Protein AF-A0A835LWC1-F1 (afdb_monomer)

Solvent-accessible surface area (backbone atoms only — not comparable to full-atom values): 9435 Å² total; per-residue (Å²): 143,78,66,76,66,54,58,65,53,50,57,64,66,50,64,72,75,74,73,80,80,78,78,81,76,77,75,91,81,74,82,87,77,81,74,72,48,73,67,56,50,50,48,52,53,48,56,54,49,61,67,46,54,64,67,78,73,40,67,66,58,55,51,51,53,49,53,66,65,65,76,68,77,82,78,74,73,77,73,78,62,67,58,47,36,30,33,30,32,44,33,55,92,38,74,66,28,47,52,51,50,54,52,50,55,50,50,39,51,59,52,48,69,43,43,70,79,58,77,62,26,36,66,43,79,48,79,38,70,18,74,84,34,72,67,44,29,52,52,46,51,54,54,38,72,77,45,86,42,80,46,73,48,67,106

Structure (mmCIF, N/CA/C/O backbone):
data_AF-A0A835LWC1-F1
#
_entry.id   AF-A0A835LWC1-F1
#
loop_
_atom_site.group_PDB
_atom_site.id
_atom_site.type_symbol
_atom_site.label_atom_id
_atom_site.label_alt_id
_atom_site.label_comp_id
_atom_site.label_asym_id
_atom_site.label_entity_id
_atom_site.label_seq_id
_atom_site.pdbx_PDB_ins_code
_atom_site.Cartn_x
_atom_site.Cartn_y
_atom_site.Cartn_z
_atom_site.occupancy
_atom_site.B_iso_or_equiv
_atom_site.auth_seq_id
_atom_site.auth_comp_id
_atom_site.auth_asym_id
_atom_site.auth_atom_id
_atom_site.pdbx_PDB_model_num
ATOM 1 N N . MET A 1 1 ? -1.033 16.809 36.752 1.00 52.47 1 MET A N 1
ATOM 2 C CA . MET A 1 1 ? 0.071 17.717 37.152 1.00 52.47 1 MET A CA 1
ATOM 3 C C . MET A 1 1 ? 1.472 17.104 36.938 1.00 52.47 1 MET A C 1
ATOM 5 O O . MET A 1 1 ? 2.411 17.507 37.606 1.00 52.47 1 MET A O 1
ATOM 9 N N . ALA A 1 2 ? 1.652 16.149 36.006 1.00 54.12 2 ALA A N 1
ATOM 10 C CA . ALA A 1 2 ? 2.927 15.433 35.800 1.00 54.12 2 ALA A CA 1
ATOM 11 C C . ALA A 1 2 ? 3.510 15.566 34.372 1.00 54.12 2 ALA A C 1
ATOM 13 O O . ALA A 1 2 ? 4.547 14.980 34.072 1.00 54.12 2 ALA A O 1
ATOM 14 N N . GLU A 1 3 ? 2.865 16.336 33.492 1.00 49.22 3 GLU A N 1
ATOM 15 C CA . GLU A 1 3 ? 3.193 16.389 32.057 1.00 49.22 3 GLU A CA 1
ATOM 16 C C . GLU A 1 3 ? 4.021 17.630 31.673 1.00 49.22 3 GLU A C 1
ATOM 18 O O . GLU A 1 3 ? 4.923 17.549 30.845 1.00 49.22 3 GLU A O 1
ATOM 23 N N . GLU A 1 4 ? 3.845 18.744 32.392 1.00 49.03 4 GLU A N 1
ATOM 24 C CA . GLU A 1 4 ? 4.583 20.003 32.185 1.00 49.03 4 GLU A CA 1
ATOM 25 C C . GLU A 1 4 ? 6.099 19.872 32.448 1.00 49.03 4 GLU A C 1
ATOM 27 O O . GLU A 1 4 ? 6.926 20.592 31.886 1.00 49.03 4 GLU A O 1
ATOM 32 N N . ASN A 1 5 ? 6.499 18.893 33.265 1.00 45.91 5 ASN A N 1
ATOM 33 C CA . ASN A 1 5 ? 7.891 18.716 33.678 1.00 45.91 5 ASN A CA 1
ATOM 34 C C . ASN A 1 5 ? 8.754 17.975 32.633 1.00 45.91 5 ASN A C 1
ATOM 36 O O . ASN A 1 5 ? 9.984 18.010 32.710 1.00 45.91 5 ASN A O 1
ATOM 40 N N . LYS A 1 6 ? 8.138 17.316 31.637 1.00 51.44 6 LYS A N 1
ATOM 41 C CA . LYS A 1 6 ? 8.874 16.630 30.558 1.00 51.44 6 LYS A CA 1
ATOM 42 C C . LYS A 1 6 ? 9.376 17.613 29.498 1.00 51.44 6 LYS A C 1
ATOM 44 O O . LYS A 1 6 ? 10.531 17.507 29.090 1.00 51.44 6 LYS A O 1
ATOM 49 N N . ASN A 1 7 ? 8.580 18.627 29.160 1.00 45.78 7 ASN A N 1
ATOM 50 C CA . ASN A 1 7 ? 8.943 19.625 28.148 1.00 45.78 7 ASN A CA 1
ATOM 51 C C . ASN A 1 7 ? 10.098 20.525 28.625 1.00 45.78 7 ASN A C 1
ATOM 53 O O . ASN A 1 7 ? 11.080 20.704 27.912 1.00 45.78 7 ASN A O 1
ATOM 57 N N . LYS A 1 8 ? 10.094 20.936 29.902 1.00 52.88 8 LYS A N 1
ATOM 58 C CA . LYS A 1 8 ? 11.219 21.670 30.524 1.00 52.88 8 LYS A CA 1
ATOM 59 C C . LYS A 1 8 ? 12.516 20.861 30.661 1.00 52.88 8 LYS A C 1
ATOM 61 O O . LYS A 1 8 ? 13.587 21.437 30.878 1.00 52.88 8 LYS A O 1
ATOM 66 N N . LYS A 1 9 ? 12.432 19.526 30.626 1.00 50.31 9 LYS A N 1
ATOM 67 C CA . LYS A 1 9 ? 13.597 18.628 30.672 1.00 50.31 9 LYS A CA 1
ATOM 68 C C . LYS A 1 9 ? 14.166 18.374 29.276 1.00 50.31 9 LYS A C 1
ATOM 70 O O . LYS A 1 9 ? 15.371 18.169 29.161 1.00 50.31 9 LYS A O 1
ATOM 75 N N . PHE A 1 10 ? 13.323 18.422 28.246 1.00 49.62 10 PHE A N 1
ATOM 76 C CA . PHE A 1 10 ? 13.743 18.345 26.852 1.00 49.62 10 PHE A CA 1
ATOM 77 C C . PHE A 1 10 ? 14.498 19.617 26.440 1.00 49.62 10 PHE A C 1
ATOM 79 O O . PHE A 1 10 ? 15.649 19.505 26.033 1.00 49.62 10 PHE A O 1
ATOM 86 N N . ASP A 1 11 ? 13.957 20.811 26.703 1.00 54.56 11 ASP A N 1
ATOM 87 C CA . ASP A 1 11 ? 14.608 22.086 26.333 1.00 54.56 11 ASP A CA 1
ATOM 88 C C . ASP A 1 11 ? 16.003 22.271 26.952 1.00 54.56 11 ASP A C 1
ATOM 90 O O . ASP A 1 11 ? 16.951 22.675 26.279 1.00 54.56 11 ASP A O 1
ATOM 94 N N . ARG A 1 12 ? 16.184 21.886 28.223 1.00 56.38 12 ARG A N 1
ATOM 95 C CA . ARG A 1 12 ? 17.506 21.923 28.879 1.00 56.38 12 ARG A CA 1
ATOM 96 C C . ARG A 1 12 ? 18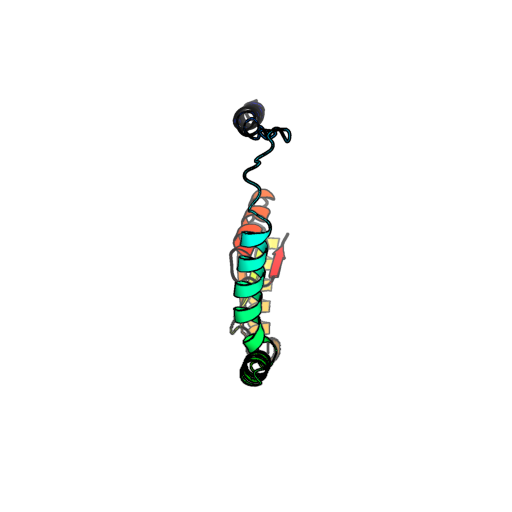.512 20.932 28.297 1.00 56.38 12 ARG A C 1
ATOM 98 O O . ARG A 1 12 ? 19.711 21.111 28.482 1.00 56.38 12 ARG A O 1
ATOM 105 N N . LYS A 1 13 ? 18.054 19.869 27.629 1.00 56.06 13 LYS A N 1
ATOM 106 C CA . LYS A 1 13 ? 18.943 18.854 27.052 1.00 56.06 13 LYS A CA 1
ATOM 107 C C . LYS A 1 13 ? 19.524 19.293 25.701 1.00 56.06 13 LYS A C 1
ATOM 109 O O . LYS A 1 13 ? 20.573 18.783 25.323 1.00 56.06 13 LYS A O 1
ATOM 114 N N . PHE A 1 14 ? 18.905 20.265 25.021 1.00 54.09 14 PHE A N 1
ATOM 115 C CA . PHE A 1 14 ? 19.374 20.793 23.731 1.00 54.09 14 PHE A CA 1
ATOM 116 C C . PHE A 1 14 ? 20.134 22.123 23.834 1.00 54.09 14 PHE A C 1
ATOM 118 O O . PHE A 1 14 ? 20.854 22.472 22.901 1.00 54.09 14 PHE A O 1
ATOM 125 N N . SER A 1 15 ? 20.086 22.825 24.974 1.00 52.09 15 SER A N 1
ATOM 126 C CA . SER A 1 15 ? 20.835 24.081 25.167 1.00 52.09 15 SER A CA 1
ATOM 127 C C . SER A 1 15 ? 22.360 23.911 25.127 1.00 52.09 15 SER A C 1
ATOM 129 O O . SER A 1 15 ? 23.074 24.867 24.846 1.00 52.09 15 SER A O 1
ATOM 131 N N . HIS A 1 16 ? 22.871 22.701 25.376 1.00 54.72 16 HIS A N 1
ATOM 132 C CA . HIS A 1 16 ? 24.303 22.389 25.289 1.00 54.72 16 HIS A CA 1
ATOM 133 C C . HIS A 1 16 ? 24.764 21.987 23.877 1.00 54.72 16 HIS A C 1
ATOM 135 O O . HIS A 1 16 ? 25.964 21.951 23.628 1.00 54.72 16 HIS A O 1
ATOM 141 N N . LEU A 1 17 ? 23.839 21.698 22.951 1.00 50.66 17 LEU A N 1
ATOM 142 C CA . LEU A 1 17 ? 24.165 21.227 21.596 1.00 50.66 17 LEU A CA 1
ATOM 143 C C . LEU A 1 17 ? 24.284 22.362 20.564 1.00 50.66 17 LEU A C 1
ATOM 145 O O . LEU A 1 17 ? 24.745 22.123 19.455 1.00 50.66 17 LEU A O 1
ATOM 149 N N . LEU A 1 18 ? 23.931 23.598 20.933 1.00 49.88 18 LEU A N 1
ATOM 150 C CA . LEU A 1 18 ? 24.048 24.791 20.078 1.00 49.88 18 LEU A CA 1
ATOM 151 C C . LEU A 1 18 ? 25.276 25.668 20.403 1.00 49.88 18 LEU A C 1
ATOM 153 O O . LEU A 1 18 ? 25.401 26.772 19.885 1.00 49.88 18 LEU A O 1
ATOM 157 N N . GLY A 1 19 ? 26.195 25.185 21.246 1.00 47.47 19 GLY A N 1
ATOM 158 C CA . GLY A 1 19 ? 27.343 25.954 21.745 1.00 47.47 19 GLY A CA 1
ATOM 159 C C . GLY A 1 19 ? 28.694 25.701 21.066 1.00 47.47 19 GLY A C 1
ATOM 160 O O . GLY A 1 19 ? 29.701 26.138 21.608 1.00 47.47 19 GLY A O 1
ATOM 161 N N . ALA A 1 20 ? 28.762 24.988 19.936 1.00 46.72 20 ALA A N 1
ATOM 162 C CA . ALA A 1 20 ? 30.044 24.558 19.355 1.00 46.72 20 ALA A CA 1
ATOM 163 C C . ALA A 1 20 ? 30.164 24.783 17.838 1.00 46.72 20 ALA A C 1
ATOM 165 O O . ALA A 1 20 ? 30.697 23.946 17.117 1.00 46.72 20 ALA A O 1
ATOM 166 N N . ALA A 1 21 ? 29.701 25.934 17.356 1.00 44.09 21 ALA A N 1
ATOM 167 C CA . ALA A 1 21 ? 30.123 26.468 16.063 1.00 44.09 21 ALA A CA 1
ATOM 168 C C . ALA A 1 21 ? 30.752 27.853 16.274 1.00 44.09 21 ALA A C 1
ATOM 170 O O . ALA A 1 21 ? 30.242 28.870 15.808 1.00 44.09 21 ALA A O 1
ATOM 171 N N . SER A 1 22 ? 31.856 27.895 17.027 1.00 42.59 22 SER A N 1
ATOM 172 C CA . SER A 1 22 ? 32.794 29.013 16.942 1.00 42.59 22 SER A CA 1
ATOM 173 C C . SER A 1 22 ? 33.483 28.907 15.588 1.00 42.59 22 SER A C 1
ATOM 175 O O . SER A 1 22 ? 34.321 28.037 15.374 1.00 42.59 22 SER A O 1
ATOM 177 N N . VAL A 1 23 ? 33.079 29.760 14.654 1.00 49.28 23 VAL A N 1
ATOM 178 C CA . VAL A 1 23 ? 33.840 30.016 13.434 1.00 49.28 23 VAL A CA 1
ATOM 179 C C . VAL A 1 23 ? 35.140 30.685 13.877 1.00 49.28 23 VAL A C 1
ATOM 181 O O . VAL A 1 23 ? 35.129 31.850 14.272 1.00 49.28 23 VAL A O 1
ATOM 184 N N . GLU A 1 24 ? 36.248 29.945 13.874 1.00 50.12 24 GLU A N 1
ATOM 185 C CA . GLU A 1 24 ? 37.571 30.555 13.982 1.00 50.12 24 GLU A CA 1
ATOM 186 C C . GLU A 1 24 ? 37.808 31.389 12.723 1.00 50.12 24 GLU A C 1
ATOM 188 O O . GLU A 1 24 ? 37.929 30.884 11.606 1.00 50.12 24 GLU A O 1
ATOM 193 N N . PHE A 1 25 ? 37.791 32.704 12.913 1.00 41.66 25 PHE A N 1
ATOM 194 C CA . PHE A 1 25 ? 38.104 33.680 11.888 1.00 41.66 25 PHE A CA 1
ATOM 195 C C . PHE A 1 25 ? 39.620 33.638 11.665 1.00 41.66 25 PHE A C 1
ATOM 197 O O . PHE A 1 25 ? 40.382 34.154 12.480 1.00 41.66 25 PHE A O 1
ATOM 204 N N . ILE A 1 26 ? 40.057 32.971 10.596 1.00 59.41 26 ILE A N 1
ATOM 205 C CA . ILE A 1 26 ? 41.458 32.988 10.160 1.00 59.41 26 ILE A CA 1
ATOM 206 C C . ILE A 1 26 ? 41.830 34.444 9.847 1.00 59.41 26 ILE A C 1
ATOM 208 O O . ILE A 1 26 ? 41.173 35.079 9.020 1.00 59.41 26 ILE A O 1
ATOM 212 N N . ASP A 1 27 ? 42.854 34.974 10.522 1.00 54.31 27 ASP A N 1
ATOM 213 C CA . ASP A 1 27 ? 43.346 36.340 10.319 1.00 54.31 27 ASP A CA 1
ATOM 214 C C . ASP A 1 27 ? 43.955 36.472 8.907 1.00 54.31 27 ASP A C 1
ATOM 216 O O . ASP A 1 27 ? 44.940 35.801 8.594 1.00 54.31 27 ASP A O 1
ATOM 220 N N . PRO A 1 28 ? 43.398 37.322 8.027 1.00 56.47 28 PRO A N 1
ATOM 221 C CA . PRO A 1 28 ? 43.861 37.457 6.649 1.00 56.47 28 PRO A CA 1
ATOM 222 C C . PRO A 1 28 ? 45.147 38.295 6.499 1.00 56.47 28 PRO A C 1
ATOM 224 O O . PRO A 1 28 ? 45.454 38.731 5.388 1.00 56.47 28 PRO A O 1
ATOM 227 N N . ARG A 1 29 ? 45.895 38.572 7.579 1.00 58.75 29 ARG A N 1
ATOM 228 C CA . ARG A 1 29 ? 47.114 39.405 7.546 1.00 58.75 29 ARG A CA 1
ATOM 229 C C . ARG A 1 29 ? 48.448 38.685 7.759 1.00 58.75 29 ARG A C 1
ATOM 231 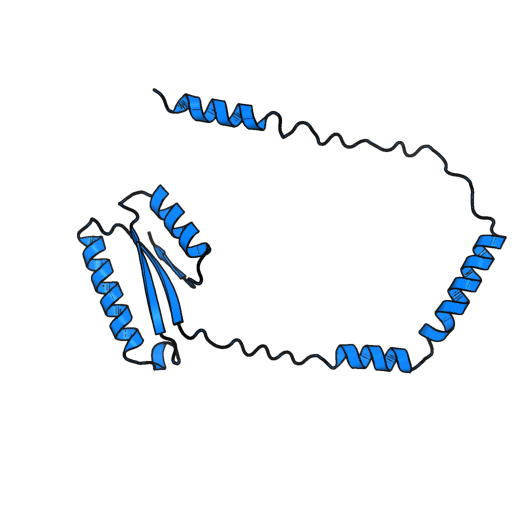O O . ARG A 1 29 ? 49.436 39.367 8.027 1.00 58.75 29 ARG A O 1
ATOM 238 N N . GLU A 1 30 ? 48.547 37.376 7.551 1.00 52.34 30 GLU A N 1
ATOM 239 C CA . GLU A 1 30 ? 49.867 36.774 7.308 1.00 52.34 30 GLU A CA 1
ATOM 240 C C . GLU A 1 30 ? 50.176 36.713 5.803 1.00 52.34 30 GLU A C 1
ATOM 242 O O . GLU A 1 30 ? 49.540 35.952 5.069 1.00 52.34 30 GLU A O 1
ATOM 247 N N . PRO A 1 31 ? 51.140 37.508 5.296 1.00 48.53 31 PRO A N 1
ATOM 248 C CA . PRO A 1 31 ? 51.631 37.334 3.942 1.00 48.53 31 PRO A CA 1
ATOM 249 C C . PRO A 1 31 ? 52.531 36.091 3.890 1.00 48.53 31 PRO A C 1
ATOM 251 O O . PRO A 1 31 ? 53.677 36.120 4.332 1.00 48.53 31 PRO A O 1
ATOM 254 N N . VAL A 1 32 ? 52.030 35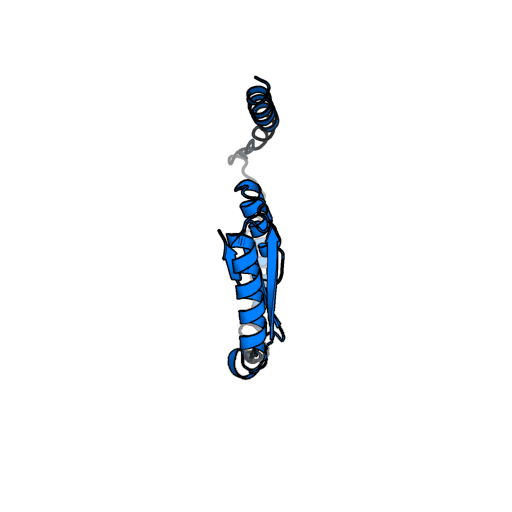.002 3.309 1.00 61.53 32 VAL A N 1
ATOM 255 C CA . VAL A 1 32 ? 52.884 33.908 2.827 1.00 61.53 32 VAL A CA 1
ATOM 256 C C . VAL A 1 32 ? 53.632 34.435 1.600 1.00 61.53 32 VAL A C 1
ATOM 258 O O . VAL A 1 32 ? 53.047 34.590 0.528 1.00 61.53 32 VAL A O 1
ATOM 261 N N . THR A 1 33 ? 54.906 34.796 1.767 1.00 54.91 33 THR A N 1
ATOM 262 C CA . THR A 1 33 ? 55.770 35.258 0.668 1.00 54.91 33 THR A CA 1
ATOM 263 C C . THR A 1 33 ? 57.020 34.407 0.535 1.00 54.91 33 THR A C 1
ATOM 265 O O . THR A 1 33 ? 58.140 34.859 0.763 1.00 54.91 33 THR A O 1
ATOM 268 N N . ASP A 1 34 ? 56.836 33.193 0.062 1.00 60.38 34 ASP A N 1
ATOM 269 C CA . ASP A 1 34 ? 57.744 32.512 -0.844 1.00 60.38 34 ASP A CA 1
ATOM 270 C C . ASP A 1 34 ? 57.084 32.521 -2.227 1.00 60.38 34 ASP A C 1
ATOM 272 O O . ASP A 1 34 ? 56.562 31.537 -2.743 1.00 60.38 34 ASP A O 1
ATOM 276 N N . GLY A 1 35 ? 57.046 33.723 -2.814 1.00 58.66 35 GLY A N 1
ATOM 277 C CA . GLY A 1 35 ? 56.599 33.917 -4.185 1.00 58.66 35 GLY A CA 1
ATOM 278 C C . GLY A 1 35 ? 57.497 33.114 -5.115 1.00 58.66 35 GLY A C 1
ATOM 279 O O . GLY A 1 35 ? 58.670 33.447 -5.283 1.00 58.66 35 GLY A O 1
ATOM 280 N N . PHE A 1 36 ? 56.935 32.054 -5.693 1.00 62.81 36 PHE A N 1
ATOM 281 C CA . PHE A 1 36 ? 57.582 31.224 -6.700 1.00 62.81 36 PHE A CA 1
ATOM 282 C C . PHE A 1 36 ? 58.206 32.124 -7.771 1.00 62.81 36 PHE A C 1
ATOM 284 O O . PHE A 1 36 ? 57.544 33.029 -8.296 1.00 62.81 36 PHE A O 1
ATOM 291 N N . SER A 1 37 ? 59.496 31.935 -8.053 1.00 68.31 37 SER A N 1
ATOM 292 C CA . SER A 1 37 ? 60.229 32.844 -8.933 1.00 68.31 37 SER A CA 1
ATOM 293 C C . SER A 1 37 ? 59.563 32.885 -10.307 1.00 68.31 37 SER A C 1
ATOM 295 O O . SER A 1 37 ? 59.136 31.856 -10.826 1.00 68.31 37 SER A O 1
ATOM 297 N N . ASN A 1 38 ? 59.520 34.055 -10.952 1.00 71.12 38 ASN A N 1
ATOM 298 C CA . ASN A 1 38 ? 58.965 34.206 -12.306 1.00 71.12 38 ASN A CA 1
ATOM 299 C C . ASN A 1 38 ? 59.558 33.202 -13.310 1.00 71.12 38 ASN A C 1
ATOM 301 O O . ASN A 1 38 ? 58.922 32.863 -14.303 1.00 71.12 38 ASN A O 1
ATOM 305 N N . ASN A 1 39 ? 60.777 32.730 -13.058 1.00 73.81 39 ASN A N 1
ATOM 306 C CA . ASN A 1 39 ? 61.472 31.758 -13.893 1.00 73.81 39 ASN A CA 1
ATOM 307 C C . ASN A 1 39 ? 60.920 30.349 -13.670 1.00 73.81 39 ASN A C 1
ATOM 309 O O . ASN A 1 39 ? 60.709 29.605 -14.623 1.00 73.81 39 ASN A O 1
ATOM 313 N N . GLU A 1 40 ? 60.637 30.010 -12.417 1.00 77.00 40 GLU A N 1
ATOM 314 C CA . GLU A 1 40 ? 60.004 28.752 -12.062 1.00 77.00 40 GLU A CA 1
ATOM 315 C C . GLU A 1 40 ? 58.533 28.764 -12.504 1.00 77.00 40 GLU A C 1
ATOM 317 O O . GLU A 1 40 ? 58.067 27.781 -13.071 1.00 77.00 40 GLU A O 1
ATOM 322 N N . LEU A 1 41 ? 57.810 29.886 -12.364 1.00 73.69 41 LEU A N 1
ATOM 323 C CA . LEU A 1 41 ? 56.445 30.025 -12.889 1.00 73.69 41 LEU A CA 1
ATOM 324 C C . LEU A 1 41 ? 56.415 29.872 -14.408 1.00 73.69 41 LEU A C 1
ATOM 326 O O . LEU A 1 41 ? 55.526 29.213 -14.937 1.00 73.69 41 LEU A O 1
ATOM 330 N N . LYS A 1 42 ? 57.401 30.426 -15.123 1.00 73.88 42 LYS A N 1
ATOM 331 C CA . LYS A 1 42 ? 57.554 30.188 -16.563 1.00 73.88 42 LYS A CA 1
ATOM 332 C C . LYS A 1 42 ? 57.817 28.717 -16.863 1.00 73.88 42 LYS A C 1
ATOM 334 O O . LYS A 1 42 ? 57.221 28.209 -17.805 1.00 73.88 42 LYS A O 1
ATOM 339 N N . GLN A 1 43 ? 58.645 28.038 -16.071 1.00 78.94 43 GLN A N 1
ATOM 340 C CA . GLN A 1 43 ? 58.900 26.609 -16.247 1.00 78.94 43 GLN A CA 1
ATOM 341 C C . GLN A 1 43 ? 57.630 25.784 -16.018 1.00 78.94 43 GLN A C 1
ATOM 343 O O . GLN A 1 43 ? 57.284 24.968 -16.863 1.00 78.94 43 GLN A O 1
ATOM 348 N N . ILE A 1 44 ? 56.882 26.048 -14.944 1.00 76.62 44 ILE A N 1
ATOM 349 C CA . ILE A 1 44 ? 55.598 25.386 -14.678 1.00 76.62 44 ILE A CA 1
ATOM 350 C C . ILE A 1 44 ? 54.599 25.664 -15.802 1.00 76.62 44 ILE A C 1
ATOM 352 O O . ILE A 1 44 ? 53.920 24.747 -16.254 1.00 76.62 44 ILE A 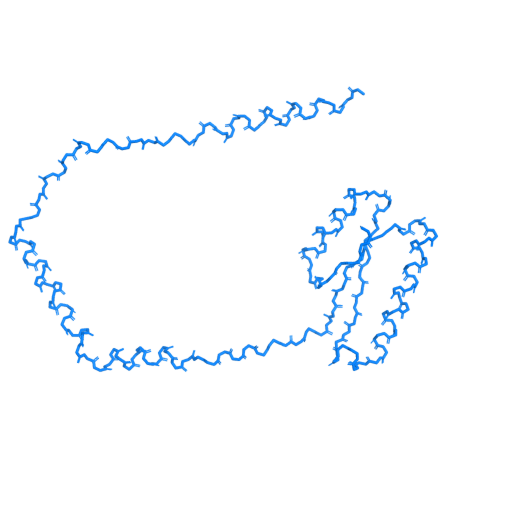O 1
ATOM 356 N N . LEU A 1 45 ? 54.523 26.906 -16.286 1.00 75.25 45 LEU A N 1
ATOM 357 C CA . LEU A 1 45 ? 53.646 27.262 -17.401 1.00 75.25 45 LEU A CA 1
ATOM 358 C C . LEU A 1 45 ? 54.047 26.544 -18.699 1.00 75.25 45 LEU A C 1
ATOM 360 O O . LEU A 1 45 ? 53.162 26.127 -19.441 1.00 75.25 45 LEU A O 1
ATOM 364 N N . TYR A 1 46 ? 55.344 26.352 -18.964 1.00 79.19 46 TYR A N 1
ATOM 365 C CA . TYR A 1 46 ? 55.827 25.603 -20.130 1.00 79.19 46 TYR A CA 1
ATOM 366 C C . TYR A 1 46 ? 55.575 24.096 -20.014 1.00 79.19 46 TYR A C 1
ATOM 368 O O . TYR A 1 46 ? 55.089 23.499 -20.972 1.00 79.19 46 TYR A O 1
ATOM 376 N N . GLU A 1 47 ? 55.839 23.491 -18.855 1.00 80.31 47 GLU A N 1
ATOM 377 C CA . GLU A 1 47 ? 55.556 22.070 -18.605 1.00 80.31 47 GLU A CA 1
ATOM 378 C C . GLU A 1 47 ? 54.049 21.787 -18.696 1.00 80.31 47 GLU A C 1
ATOM 380 O O . GLU A 1 47 ? 53.620 20.847 -19.367 1.00 80.31 47 GLU A O 1
ATOM 385 N N . ALA A 1 48 ? 53.221 22.658 -18.112 1.00 71.12 48 ALA A N 1
ATOM 386 C CA . ALA A 1 48 ? 51.768 22.555 -18.207 1.00 71.12 48 ALA A CA 1
ATOM 387 C C . ALA A 1 48 ? 51.266 22.739 -19.651 1.00 71.12 48 ALA A C 1
ATOM 389 O O . ALA A 1 48 ? 50.389 21.997 -20.098 1.00 71.12 48 ALA A O 1
ATOM 390 N N . ALA A 1 49 ? 51.833 23.685 -20.410 1.00 74.94 49 ALA A N 1
ATOM 391 C CA . ALA A 1 49 ? 51.474 23.902 -21.812 1.00 74.94 49 ALA A CA 1
ATOM 392 C C . ALA A 1 49 ? 51.893 22.729 -22.714 1.00 74.94 49 ALA A C 1
ATOM 394 O O . ALA A 1 49 ? 51.132 22.340 -23.602 1.00 74.94 49 ALA A O 1
ATOM 395 N N . TYR A 1 50 ? 53.062 22.128 -22.469 1.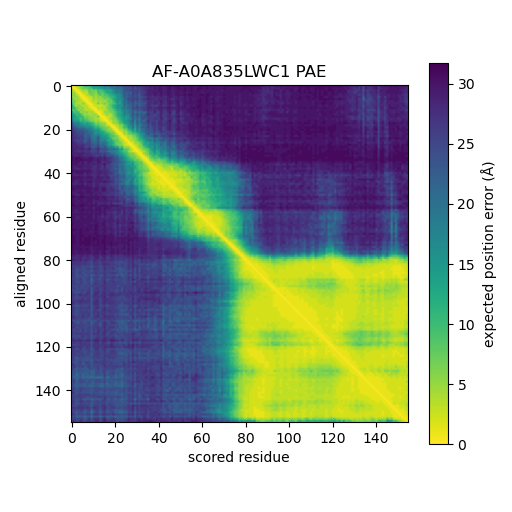00 73.44 50 TYR A N 1
ATOM 396 C CA . TYR A 1 50 ? 53.552 20.967 -23.215 1.00 73.44 50 TYR A CA 1
ATOM 397 C C . TYR A 1 50 ? 52.672 19.730 -23.002 1.00 73.44 50 TYR A C 1
ATOM 399 O O . TYR A 1 50 ? 52.347 19.023 -23.958 1.00 73.44 50 TYR A O 1
ATOM 407 N N . ILE A 1 51 ? 52.204 19.520 -21.770 1.00 69.06 51 ILE A N 1
ATOM 408 C CA . ILE A 1 51 ? 51.255 18.451 -21.437 1.00 69.06 51 ILE A CA 1
ATOM 409 C C . ILE A 1 51 ? 49.871 18.714 -22.059 1.00 69.06 51 ILE A C 1
ATOM 411 O O . ILE A 1 51 ? 49.189 17.762 -22.437 1.00 69.06 51 ILE A O 1
ATOM 415 N N . ALA A 1 52 ? 49.460 19.977 -22.223 1.00 63.81 52 ALA A N 1
ATOM 416 C CA . ALA A 1 52 ? 48.152 20.352 -22.775 1.00 63.81 52 ALA A CA 1
ATOM 417 C C . ALA A 1 52 ? 48.076 20.361 -24.319 1.00 63.81 52 ALA A C 1
ATOM 419 O O . ALA A 1 52 ? 46.992 20.173 -24.879 1.00 63.81 52 ALA A O 1
ATOM 420 N N . LEU A 1 53 ? 49.200 20.531 -25.027 1.00 64.12 53 LEU A N 1
ATOM 421 C CA . LEU A 1 53 ? 49.263 20.520 -26.500 1.00 64.12 53 LEU A CA 1
ATOM 422 C C . LEU A 1 53 ? 48.628 19.275 -27.168 1.00 64.12 53 LEU A C 1
ATOM 424 O O . LEU A 1 53 ? 47.838 19.450 -28.101 1.00 64.12 53 LEU A O 1
ATOM 428 N N . PRO A 1 54 ? 48.882 18.026 -26.723 1.00 63.41 54 PRO A N 1
ATOM 429 C CA . PRO A 1 54 ? 48.281 16.837 -27.337 1.00 63.41 54 PRO A CA 1
ATOM 430 C C . PRO A 1 54 ? 46.795 16.639 -26.993 1.00 63.41 54 PRO A C 1
ATOM 432 O O . PRO A 1 54 ? 46.116 15.863 -27.669 1.00 63.41 54 PRO A O 1
ATOM 435 N N . PHE A 1 55 ? 46.269 17.326 -25.971 1.00 62.09 55 PHE A N 1
ATOM 436 C CA . PHE A 1 55 ? 44.852 17.239 -25.596 1.00 62.09 55 PHE A CA 1
ATOM 437 C C . PHE A 1 55 ? 43.940 18.015 -26.551 1.00 62.09 55 PHE A C 1
ATOM 439 O O . PHE A 1 55 ? 42.815 17.588 -26.792 1.00 62.09 55 PHE A O 1
ATOM 446 N N . ALA A 1 56 ? 44.425 19.109 -27.142 1.00 64.44 56 ALA A N 1
ATOM 447 C CA . ALA A 1 56 ? 43.615 19.964 -28.010 1.00 64.44 56 ALA A CA 1
ATOM 448 C C . ALA A 1 56 ? 43.526 19.481 -29.474 1.00 64.44 56 ALA A C 1
ATOM 450 O O . ALA A 1 56 ? 42.598 19.866 -30.180 1.00 64.44 56 ALA A O 1
ATOM 451 N N . MET A 1 57 ? 44.476 18.663 -29.949 1.00 67.12 57 MET A N 1
ATOM 452 C CA . MET A 1 57 ? 44.650 18.384 -31.389 1.00 67.12 57 MET A CA 1
ATOM 453 C C . MET A 1 57 ? 44.551 16.903 -31.791 1.00 67.12 57 MET A C 1
ATOM 455 O O . MET A 1 57 ? 44.689 16.589 -32.972 1.00 67.12 57 MET A O 1
ATOM 459 N N . ASN A 1 58 ? 44.319 15.980 -30.851 1.00 76.06 58 ASN A N 1
ATOM 460 C CA . ASN A 1 58 ? 44.220 14.554 -31.171 1.00 76.06 58 ASN A CA 1
ATOM 461 C C . ASN A 1 58 ? 42.750 14.129 -31.378 1.00 76.06 58 ASN A C 1
ATOM 463 O O . ASN A 1 58 ? 41.974 14.181 -30.417 1.00 76.06 58 ASN A O 1
ATOM 467 N N . PRO A 1 59 ? 42.348 13.647 -32.575 1.00 78.50 59 PRO A N 1
ATOM 468 C CA . PRO A 1 59 ? 40.975 13.195 -32.834 1.00 78.50 59 PRO A CA 1
ATOM 469 C C . PRO A 1 59 ? 40.544 12.033 -31.929 1.00 78.50 59 PRO A C 1
ATOM 471 O O . PRO A 1 59 ? 39.351 11.798 -31.764 1.00 78.50 59 PRO A O 1
ATOM 474 N N . PHE A 1 60 ? 41.492 11.339 -31.293 1.00 82.44 60 PHE A N 1
ATOM 475 C CA . PHE A 1 60 ? 41.222 10.307 -30.295 1.00 82.44 60 PHE A CA 1
ATOM 476 C C . PHE A 1 60 ? 40.390 10.817 -29.106 1.00 82.44 60 PHE A C 1
ATOM 478 O O . PHE A 1 60 ? 39.473 10.129 -28.665 1.00 82.44 60 PHE A O 1
ATOM 485 N N . TRP A 1 61 ? 40.649 12.037 -28.621 1.00 80.50 61 TRP A N 1
ATOM 486 C CA . TRP A 1 61 ? 39.889 12.612 -27.505 1.00 80.50 61 TRP A CA 1
ATOM 487 C C . TRP A 1 61 ? 38.473 13.016 -27.915 1.00 80.50 61 TRP A C 1
ATOM 489 O O . TRP A 1 61 ? 37.534 12.837 -27.143 1.00 80.50 61 TRP A O 1
ATOM 499 N N . TRP A 1 62 ? 38.303 13.473 -29.158 1.00 77.12 62 TRP A N 1
ATOM 500 C CA . TRP A 1 62 ? 36.990 13.753 -29.736 1.00 77.12 62 TRP A CA 1
ATOM 501 C C . TRP A 1 62 ? 36.174 12.470 -29.934 1.00 77.12 62 TRP A C 1
ATOM 503 O O . TRP A 1 62 ? 34.990 12.430 -29.610 1.00 77.12 62 TRP A O 1
ATOM 513 N N . LEU A 1 63 ? 36.816 11.395 -30.400 1.00 80.44 63 LEU A N 1
ATOM 514 C CA . LEU A 1 63 ? 36.191 10.077 -30.529 1.00 80.44 63 LEU A CA 1
ATOM 515 C C . LEU A 1 63 ? 35.821 9.483 -29.165 1.00 80.44 63 LEU A C 1
ATOM 517 O O . LEU A 1 63 ? 34.750 8.894 -29.037 1.00 80.44 63 LEU A O 1
ATOM 521 N N . LEU A 1 64 ? 36.652 9.675 -28.136 1.00 79.19 64 LEU A N 1
ATOM 522 C CA . LEU A 1 64 ? 36.332 9.247 -26.774 1.00 79.19 64 LEU A CA 1
ATOM 523 C C . LEU A 1 64 ? 35.144 10.037 -26.203 1.00 79.19 64 LEU A C 1
ATOM 525 O O . LEU A 1 64 ? 34.237 9.439 -25.630 1.00 79.19 64 LEU A O 1
ATOM 529 N N . ALA A 1 65 ? 35.101 11.355 -26.422 1.00 76.25 65 ALA A N 1
ATOM 530 C CA . ALA A 1 65 ? 33.978 12.199 -26.016 1.00 76.25 65 ALA A CA 1
ATOM 531 C C . ALA A 1 65 ? 32.672 11.821 -26.740 1.00 76.25 65 ALA A C 1
ATOM 533 O O . ALA A 1 65 ? 31.631 11.691 -26.100 1.00 76.25 65 ALA A O 1
ATOM 534 N N . LEU A 1 66 ? 32.727 11.570 -28.054 1.00 74.75 66 LEU A N 1
ATOM 535 C CA . LEU A 1 66 ? 31.581 11.091 -28.836 1.00 74.75 66 LEU A CA 1
ATOM 536 C C . LEU A 1 66 ? 31.121 9.698 -28.399 1.00 74.75 66 LEU A C 1
ATOM 538 O O . LEU A 1 66 ? 29.920 9.443 -28.366 1.00 74.75 66 LEU A O 1
ATOM 542 N N . SER A 1 67 ? 32.051 8.813 -28.032 1.00 71.81 67 SER A N 1
ATOM 543 C CA . SER A 1 67 ? 31.732 7.484 -27.503 1.00 71.81 67 SER A CA 1
ATOM 544 C C . SER A 1 67 ? 30.955 7.592 -26.188 1.00 71.81 67 SER A C 1
ATOM 546 O O . SER A 1 67 ? 29.891 6.994 -26.062 1.00 71.81 67 SER A O 1
ATOM 548 N N . ILE A 1 68 ? 31.398 8.449 -25.259 1.00 73.00 68 ILE A N 1
ATOM 549 C CA . ILE A 1 68 ? 30.696 8.712 -23.988 1.00 73.00 68 ILE A CA 1
ATOM 550 C C . ILE A 1 68 ? 29.301 9.319 -24.230 1.00 73.00 68 ILE A C 1
ATOM 552 O O . ILE A 1 68 ? 28.356 8.968 -23.528 1.00 73.00 68 ILE A O 1
ATOM 556 N N . LEU A 1 69 ? 29.147 10.179 -25.244 1.00 66.94 69 LEU A N 1
ATOM 557 C CA . LEU A 1 69 ? 27.855 10.771 -25.625 1.00 66.94 69 LEU A CA 1
ATOM 558 C C . LEU A 1 69 ? 26.908 9.790 -26.341 1.00 66.94 69 LEU A C 1
ATOM 560 O O . LEU A 1 69 ? 25.700 10.014 -26.349 1.00 66.94 69 LEU A O 1
ATOM 564 N N . SER A 1 70 ? 27.434 8.719 -26.945 1.00 64.94 70 SER A N 1
ATOM 565 C CA . SER A 1 70 ? 26.652 7.763 -27.748 1.00 64.94 70 SER A CA 1
ATOM 566 C C . SER A 1 70 ? 26.000 6.651 -26.918 1.00 64.94 70 SER A C 1
ATOM 568 O O . SER A 1 70 ? 25.086 5.988 -27.402 1.00 64.94 70 SER A O 1
ATOM 570 N N . PHE A 1 71 ? 26.400 6.462 -25.656 1.00 62.56 71 PHE A N 1
ATOM 571 C CA . PHE A 1 71 ? 25.717 5.559 -24.716 1.00 62.56 71 PHE A CA 1
ATOM 572 C C . PHE A 1 71 ? 24.544 6.276 -24.037 1.00 62.56 71 PHE A C 1
ATOM 574 O O . PHE A 1 71 ? 24.505 6.454 -22.822 1.00 62.56 71 PHE A O 1
ATOM 581 N N . GLY A 1 72 ? 23.603 6.740 -24.856 1.00 61.91 72 GLY A N 1
ATOM 582 C CA . GLY A 1 72 ? 22.480 7.575 -24.444 1.00 61.91 72 GLY A CA 1
ATOM 583 C C . GLY A 1 72 ? 21.110 6.959 -24.706 1.00 61.91 72 GLY A C 1
ATOM 584 O O . GLY A 1 72 ? 20.172 7.704 -24.942 1.00 61.91 72 GLY A O 1
ATOM 585 N N . GLU A 1 73 ? 20.965 5.634 -24.674 1.00 59.69 73 GLU A N 1
ATOM 586 C CA . GLU A 1 73 ? 19.644 4.990 -24.654 1.00 59.69 73 GLU A CA 1
ATOM 587 C C . GLU A 1 73 ? 19.513 4.073 -23.437 1.00 59.69 73 GLU A C 1
ATOM 589 O O . GLU A 1 73 ? 19.489 2.849 -23.528 1.00 59.69 73 GLU A O 1
ATOM 594 N N . PHE A 1 74 ? 19.380 4.679 -22.257 1.00 60.34 74 PHE A N 1
ATOM 595 C CA . PHE A 1 74 ? 18.655 4.026 -21.173 1.00 60.34 74 PHE A CA 1
ATOM 596 C C . PHE A 1 74 ? 17.171 4.307 -21.387 1.00 60.34 74 PHE A C 1
ATOM 598 O O . PHE A 1 74 ? 16.593 5.190 -20.749 1.00 60.34 74 PHE A O 1
ATOM 605 N N . SER A 1 75 ? 16.523 3.549 -22.275 1.00 60.44 75 SER A N 1
ATOM 606 C CA . SER A 1 75 ? 15.086 3.352 -22.125 1.00 60.44 75 SER A CA 1
ATOM 607 C C . SER A 1 75 ? 14.906 2.533 -20.848 1.00 60.44 75 SER A C 1
ATOM 609 O O . SER A 1 75 ? 14.858 1.303 -20.878 1.00 60.44 75 SER A O 1
ATOM 611 N N . ASN A 1 76 ? 14.883 3.210 -19.700 1.00 59.34 76 ASN A N 1
ATOM 612 C CA . ASN A 1 76 ? 14.360 2.636 -18.474 1.00 59.34 76 ASN A CA 1
ATOM 613 C C . ASN A 1 76 ? 12.882 2.370 -18.755 1.00 59.34 76 ASN A C 1
ATOM 615 O O . ASN A 1 76 ? 12.029 3.227 -18.532 1.00 59.34 76 ASN A O 1
ATOM 619 N N . VAL A 1 77 ? 12.582 1.206 -19.332 1.00 60.41 77 VAL A N 1
ATOM 620 C CA . VAL A 1 77 ? 11.228 0.674 -19.350 1.00 60.41 77 VAL A CA 1
ATOM 621 C C . VAL A 1 77 ? 10.913 0.464 -17.880 1.00 60.41 77 VAL A C 1
ATOM 623 O O . VAL A 1 77 ? 11.353 -0.512 -17.277 1.00 60.41 77 VAL A O 1
ATOM 626 N N . VAL A 1 78 ? 10.248 1.448 -17.274 1.00 64.31 78 VAL A N 1
ATOM 627 C CA . VAL A 1 78 ? 9.721 1.336 -15.919 1.00 64.31 78 VAL A CA 1
ATOM 628 C C . VAL A 1 78 ? 8.743 0.172 -15.973 1.00 64.31 78 VAL A C 1
ATOM 630 O O . VAL A 1 78 ? 7.622 0.300 -16.465 1.00 64.31 78 VAL A O 1
ATOM 633 N N . SER A 1 79 ? 9.218 -1.005 -15.566 1.00 76.88 79 SER A N 1
ATOM 634 C CA . SER A 1 79 ? 8.390 -2.196 -15.495 1.00 76.88 79 SER A CA 1
ATOM 635 C C . SER A 1 79 ? 7.275 -1.904 -14.509 1.00 76.88 79 SER A C 1
ATOM 637 O O . SER A 1 79 ? 7.532 -1.525 -13.365 1.00 76.88 79 SER A O 1
ATOM 639 N N . ARG A 1 80 ? 6.029 -2.065 -14.955 1.00 80.94 80 ARG A N 1
ATOM 640 C CA . ARG A 1 80 ? 4.877 -1.857 -14.084 1.00 80.94 80 ARG A CA 1
ATOM 641 C C . ARG A 1 80 ? 4.966 -2.837 -12.905 1.00 80.94 80 ARG A C 1
ATOM 643 O O . ARG A 1 80 ? 5.258 -4.015 -13.135 1.00 80.94 80 ARG A O 1
ATOM 650 N N . PRO A 1 81 ? 4.745 -2.390 -11.658 1.00 89.50 81 PRO A N 1
ATOM 651 C CA . PRO A 1 81 ? 4.848 -3.271 -10.501 1.00 89.50 81 PRO A CA 1
ATOM 652 C C . PRO A 1 81 ? 3.813 -4.396 -10.590 1.00 89.50 81 PRO A C 1
ATOM 654 O O . PRO A 1 81 ? 2.664 -4.160 -10.958 1.00 89.50 81 PRO A O 1
ATOM 657 N N . ALA A 1 82 ? 4.203 -5.625 -10.246 1.00 92.69 82 ALA A N 1
ATOM 658 C CA . ALA A 1 82 ? 3.297 -6.779 -10.270 1.00 92.69 82 ALA A CA 1
ATOM 659 C C . ALA A 1 82 ? 2.134 -6.632 -9.269 1.00 92.69 82 ALA A C 1
ATOM 661 O O . ALA A 1 82 ? 1.039 -7.149 -9.495 1.00 92.69 82 ALA A O 1
ATOM 662 N N . VAL A 1 83 ? 2.366 -5.896 -8.180 1.00 95.50 83 VAL A N 1
ATOM 663 C CA . VAL A 1 83 ? 1.383 -5.605 -7.136 1.00 95.50 83 VAL A CA 1
ATOM 664 C C . VAL A 1 83 ? 1.412 -4.112 -6.830 1.00 95.50 83 VAL A C 1
ATOM 666 O O . VAL A 1 83 ? 2.479 -3.528 -6.667 1.00 95.50 83 VAL A O 1
ATOM 669 N N . VAL A 1 84 ? 0.235 -3.502 -6.757 1.00 95.75 84 VAL A N 1
ATOM 670 C CA . VAL A 1 84 ? 0.022 -2.124 -6.323 1.00 95.75 84 VAL A CA 1
ATOM 671 C C . VAL A 1 84 ? -0.402 -2.171 -4.860 1.00 95.75 84 VAL A C 1
ATOM 673 O O . VAL A 1 84 ? -1.510 -2.608 -4.551 1.00 95.75 84 VAL A O 1
ATOM 676 N N . ASN A 1 85 ? 0.489 -1.750 -3.962 1.00 96.75 85 ASN A N 1
ATOM 677 C CA . ASN A 1 85 ? 0.218 -1.713 -2.528 1.00 96.75 85 ASN A CA 1
ATOM 678 C C . ASN A 1 85 ? -0.369 -0.355 -2.135 1.00 96.75 85 ASN A C 1
ATOM 680 O O . ASN A 1 85 ? 0.213 0.685 -2.434 1.00 96.75 85 ASN A O 1
ATOM 684 N N . ILE A 1 86 ? -1.499 -0.361 -1.437 1.00 97.00 86 ILE A N 1
ATOM 685 C CA . ILE A 1 86 ? -2.132 0.830 -0.870 1.00 97.00 86 ILE A CA 1
ATOM 686 C C . ILE A 1 86 ? -2.208 0.651 0.647 1.00 97.00 86 ILE A C 1
ATOM 688 O O . ILE A 1 86 ? -2.641 -0.389 1.143 1.00 97.00 86 ILE A O 1
ATOM 692 N N . GLY A 1 87 ? -1.777 1.661 1.392 1.00 96.81 87 GLY A N 1
ATOM 693 C CA . GLY A 1 87 ? -1.996 1.729 2.832 1.00 96.81 87 GLY A CA 1
ATOM 694 C C . GLY A 1 87 ? -3.385 2.277 3.141 1.00 96.81 87 GLY A C 1
ATOM 695 O O . GLY A 1 87 ? -3.922 3.090 2.393 1.00 96.81 87 GLY A O 1
ATOM 696 N N . ALA A 1 88 ? -3.977 1.874 4.253 1.00 96.25 88 ALA A N 1
ATOM 697 C CA . ALA A 1 88 ? -5.199 2.475 4.760 1.00 96.25 88 ALA A CA 1
ATOM 698 C C . ALA A 1 88 ? -5.123 2.632 6.278 1.00 96.25 88 ALA A C 1
ATOM 700 O O . ALA A 1 88 ? -4.609 1.757 6.967 1.00 96.25 88 ALA A O 1
ATOM 701 N N . ILE A 1 89 ? -5.623 3.744 6.806 1.00 95.38 89 ILE A N 1
ATOM 702 C CA . ILE A 1 89 ? -5.574 4.085 8.228 1.00 95.38 89 ILE A CA 1
ATOM 703 C C . ILE A 1 89 ? -6.983 4.470 8.651 1.00 95.38 89 ILE A C 1
ATOM 705 O O . ILE A 1 89 ? -7.532 5.430 8.128 1.00 95.38 89 ILE A O 1
ATOM 709 N N . PHE A 1 90 ? -7.594 3.718 9.564 1.00 92.69 90 PHE A N 1
ATOM 710 C CA . PHE A 1 90 ? -8.913 4.036 10.121 1.00 92.69 90 PHE A CA 1
ATOM 711 C C . PHE A 1 90 ? -9.181 3.230 11.396 1.00 92.69 90 PHE A C 1
ATOM 713 O O . PHE A 1 90 ? -8.483 2.267 11.702 1.00 92.69 90 PHE A O 1
ATOM 720 N N . THR A 1 91 ? -10.210 3.618 12.151 1.00 93.31 91 THR A N 1
ATOM 721 C CA . THR A 1 91 ? -10.546 2.997 13.441 1.00 93.31 91 THR A CA 1
ATOM 722 C C . THR A 1 91 ? -11.351 1.708 13.266 1.00 93.31 91 THR A C 1
ATOM 724 O O . THR A 1 91 ? -12.583 1.761 13.151 1.00 93.31 91 THR A O 1
ATOM 727 N N . LEU A 1 92 ? -10.694 0.547 13.326 1.00 91.00 92 LEU A N 1
ATOM 728 C CA . LEU A 1 92 ? -11.333 -0.765 13.123 1.00 91.00 92 LEU A CA 1
ATOM 729 C C . LEU A 1 92 ? -12.304 -1.164 14.244 1.00 91.00 92 LEU A C 1
ATOM 731 O O . LEU A 1 92 ? -13.235 -1.932 14.006 1.00 91.00 92 LEU A O 1
ATOM 735 N N . GLY A 1 93 ? -12.132 -0.612 15.447 1.00 91.06 93 GLY A N 1
ATOM 736 C CA . GLY A 1 93 ? -12.991 -0.889 16.604 1.00 91.06 93 GLY A CA 1
ATOM 737 C C . GLY A 1 93 ? -14.415 -0.314 16.529 1.00 91.06 93 GLY A C 1
ATOM 738 O O . GLY A 1 93 ? -15.200 -0.520 17.451 1.00 91.06 93 GLY A O 1
ATOM 739 N N . THR A 1 94 ? -14.766 0.416 15.466 1.00 92.00 94 THR A N 1
ATOM 740 C CA . THR A 1 94 ? -16.089 1.048 15.298 1.00 92.00 94 THR A CA 1
ATOM 741 C C . THR A 1 94 ? -16.923 0.353 14.223 1.00 92.00 94 THR A C 1
ATOM 743 O O . THR A 1 94 ? -16.373 -0.267 13.317 1.00 92.00 94 THR A O 1
ATOM 746 N N . ILE A 1 95 ? -18.254 0.520 14.263 1.00 93.81 95 ILE A N 1
ATOM 747 C CA . ILE A 1 95 ? -19.160 0.017 13.209 1.00 93.81 95 ILE A CA 1
ATOM 748 C C . ILE A 1 95 ? -18.730 0.552 11.834 1.00 93.81 95 ILE A C 1
ATOM 750 O O . ILE A 1 95 ? -18.631 -0.211 10.878 1.00 93.81 95 ILE A O 1
ATOM 754 N N . ASN A 1 96 ? -18.400 1.844 11.747 1.00 90.94 96 ASN A N 1
ATOM 755 C CA . ASN A 1 96 ? -17.940 2.461 10.502 1.00 90.94 96 ASN A CA 1
ATOM 756 C C . ASN A 1 96 ? -16.628 1.836 10.012 1.00 90.94 96 ASN A C 1
ATOM 758 O O . ASN A 1 96 ? -16.505 1.546 8.830 1.00 90.94 96 ASN A O 1
ATOM 762 N N . GLY A 1 97 ? -15.669 1.572 10.906 1.00 92.00 97 GLY A N 1
ATOM 763 C CA . GLY A 1 97 ? -14.420 0.901 10.541 1.00 92.00 97 GLY A CA 1
ATOM 764 C C . GLY A 1 97 ? -14.622 -0.531 10.057 1.00 92.00 97 GLY A C 1
ATOM 765 O O . GLY A 1 97 ? -13.991 -0.946 9.089 1.00 92.00 97 GLY A O 1
ATOM 766 N N . GLN A 1 98 ? -15.543 -1.276 10.670 1.00 93.31 98 GLN A N 1
ATOM 767 C CA . GLN A 1 98 ? -15.903 -2.615 10.201 1.00 93.31 98 GLN A CA 1
ATOM 768 C C . GLN A 1 98 ? -16.525 -2.574 8.801 1.00 93.31 98 GLN A C 1
ATOM 770 O O . GLN A 1 98 ? -16.125 -3.350 7.935 1.00 93.31 98 GLN A O 1
ATOM 775 N N . VAL A 1 99 ? -17.446 -1.639 8.549 1.00 95.06 99 VAL A N 1
ATOM 776 C CA . VAL A 1 99 ? -18.049 -1.454 7.220 1.00 95.06 99 VAL A CA 1
ATOM 777 C C . VAL A 1 99 ? -16.997 -1.034 6.189 1.00 95.06 99 VAL A C 1
ATOM 779 O O . VAL A 1 99 ? -16.957 -1.610 5.104 1.00 95.06 99 VAL A O 1
ATOM 782 N N . SER A 1 100 ? -16.101 -0.101 6.527 1.00 94.00 100 SER A N 1
ATOM 783 C CA . SER A 1 100 ? -14.996 0.307 5.649 1.00 94.00 100 SER A CA 1
ATOM 784 C C . SER A 1 100 ? -14.077 -0.859 5.296 1.00 94.00 100 SER A C 1
ATOM 786 O O . SER A 1 100 ? -13.695 -0.999 4.138 1.00 94.00 100 SER A O 1
ATOM 788 N N . LYS A 1 101 ? -13.764 -1.734 6.260 1.00 93.81 101 LYS A N 1
ATOM 789 C CA . LYS A 1 101 ? -12.966 -2.938 6.005 1.00 93.81 101 LYS A CA 1
ATOM 790 C C . LYS A 1 101 ? -13.646 -3.857 4.985 1.00 93.81 101 LYS A C 1
ATOM 792 O O . LYS A 1 101 ? -13.001 -4.275 4.030 1.00 93.81 101 LYS A O 1
ATOM 797 N N . ILE A 1 102 ? -14.945 -4.116 5.148 1.00 95.81 102 ILE A N 1
ATOM 798 C CA . ILE A 1 102 ? -15.720 -4.945 4.209 1.00 95.81 102 ILE A CA 1
ATOM 799 C C . ILE A 1 102 ? -15.749 -4.301 2.815 1.00 95.81 102 ILE A C 1
ATOM 801 O O . ILE A 1 102 ? -15.567 -4.986 1.812 1.00 95.81 102 ILE A O 1
ATOM 805 N N . ALA A 1 103 ? -15.941 -2.981 2.741 1.00 95.44 103 ALA A N 1
ATOM 806 C CA . ALA A 1 103 ? -15.940 -2.251 1.476 1.00 95.44 103 ALA A CA 1
ATOM 807 C C . ALA A 1 103 ? -14.577 -2.324 0.765 1.00 95.44 103 ALA A C 1
ATOM 809 O O . ALA A 1 103 ? -14.529 -2.510 -0.449 1.00 95.44 103 ALA A O 1
ATOM 810 N N . MET A 1 104 ? -13.473 -2.230 1.512 1.00 95.69 104 MET A N 1
ATOM 811 C CA . MET A 1 104 ? -12.125 -2.389 0.960 1.00 95.69 104 MET A CA 1
ATOM 812 C C . MET A 1 104 ? -11.882 -3.810 0.457 1.00 95.69 104 MET A C 1
ATOM 814 O O . MET A 1 104 ? -11.383 -3.976 -0.649 1.00 95.69 104 MET A O 1
ATOM 818 N N . GLU A 1 105 ? -12.274 -4.835 1.216 1.00 96.25 105 GLU A N 1
ATOM 819 C CA . GLU A 1 105 ? -12.169 -6.233 0.774 1.00 96.25 105 GLU A CA 1
ATOM 820 C C . GLU A 1 105 ? -12.984 -6.485 -0.505 1.00 96.25 105 GLU A C 1
ATOM 822 O O . GLU A 1 105 ? -12.501 -7.136 -1.433 1.00 96.25 105 GLU A O 1
ATOM 827 N N . ALA A 1 106 ? -14.189 -5.915 -0.600 1.00 97.44 106 ALA A N 1
ATOM 828 C CA . ALA A 1 106 ? -14.999 -5.975 -1.812 1.00 97.44 106 ALA A CA 1
ATOM 829 C C . ALA A 1 106 ? -14.318 -5.269 -2.998 1.00 97.44 106 ALA A C 1
ATOM 831 O O . ALA A 1 106 ? -14.265 -5.839 -4.084 1.00 97.44 106 ALA A O 1
ATOM 832 N N . ALA A 1 107 ? -13.742 -4.082 -2.786 1.00 96.06 107 ALA A N 1
ATOM 833 C CA . ALA A 1 107 ? -13.013 -3.349 -3.821 1.00 96.06 107 ALA A CA 1
ATOM 834 C C . ALA A 1 107 ? -11.760 -4.101 -4.305 1.00 96.06 107 ALA A C 1
ATOM 836 O O . ALA A 1 107 ? -11.480 -4.121 -5.501 1.00 96.06 107 ALA A O 1
ATOM 837 N N . ILE A 1 108 ? -11.028 -4.764 -3.402 1.00 96.94 108 ILE A N 1
ATOM 838 C CA . ILE A 1 108 ? -9.891 -5.626 -3.761 1.00 96.94 108 ILE A CA 1
ATOM 839 C C . ILE A 1 108 ? -10.361 -6.770 -4.656 1.00 96.94 108 ILE A C 1
ATOM 841 O O . ILE A 1 108 ? -9.724 -7.042 -5.671 1.00 96.94 108 ILE A O 1
ATOM 845 N N . ASN A 1 109 ? -11.456 -7.439 -4.290 1.00 97.19 109 ASN A N 1
ATOM 846 C CA . ASN A 1 109 ? -11.992 -8.553 -5.069 1.00 97.19 109 ASN A CA 1
ATOM 847 C C . ASN A 1 109 ? -12.469 -8.103 -6.452 1.00 97.19 109 ASN A C 1
ATOM 849 O O . ASN A 1 109 ? -12.160 -8.773 -7.432 1.00 97.19 109 ASN A O 1
ATOM 853 N N . ASP A 1 110 ? -13.169 -6.972 -6.530 1.00 96.56 110 ASP A N 1
ATOM 854 C CA . ASP A 1 110 ? -13.693 -6.425 -7.784 1.00 96.56 110 ASP A CA 1
ATOM 855 C C . ASP A 1 110 ? -12.560 -6.002 -8.736 1.00 96.56 110 ASP A C 1
ATOM 857 O O . ASP A 1 110 ? -12.505 -6.447 -9.881 1.00 96.56 110 ASP A O 1
ATOM 861 N N . VAL A 1 111 ? -11.570 -5.247 -8.242 1.00 96.50 111 VAL A N 1
ATOM 862 C CA . VAL A 1 111 ? -10.424 -4.792 -9.055 1.00 96.50 111 VAL A CA 1
ATOM 863 C C . VAL A 1 111 ? -9.510 -5.948 -9.464 1.00 96.50 111 VAL A C 1
ATOM 865 O O . VAL A 1 111 ? -8.984 -5.952 -10.574 1.00 96.50 111 VAL A O 1
ATOM 868 N N . ASN A 1 112 ? -9.296 -6.936 -8.591 1.00 96.81 112 ASN A N 1
ATOM 869 C CA . ASN A 1 112 ? -8.447 -8.087 -8.914 1.00 96.81 112 ASN A CA 1
ATOM 870 C C . ASN A 1 112 ? -9.145 -9.154 -9.761 1.00 96.81 112 ASN A C 1
ATOM 872 O O . ASN A 1 112 ? -8.455 -10.035 -10.283 1.00 96.81 112 ASN A O 1
ATOM 876 N N . TYR A 1 113 ? -10.475 -9.118 -9.873 1.00 96.69 113 TYR A N 1
ATOM 877 C CA . TYR A 1 113 ? -11.224 -10.049 -10.713 1.00 96.69 113 TYR A CA 1
ATOM 878 C C . TYR A 1 113 ? -10.895 -9.849 -12.196 1.00 96.69 113 TYR A C 1
ATOM 880 O O . TYR A 1 113 ? -10.661 -10.825 -12.910 1.00 96.69 113 TYR A O 1
ATOM 888 N N . ASP A 1 114 ? -10.822 -8.593 -12.644 1.00 95.69 114 ASP A N 1
ATOM 889 C CA . ASP A 1 114 ? -10.448 -8.248 -14.012 1.00 95.69 114 ASP A CA 1
ATOM 890 C C . ASP A 1 114 ? -9.006 -7.703 -14.065 1.00 95.69 114 ASP A C 1
ATOM 892 O O . ASP A 1 114 ? -8.744 -6.569 -13.655 1.00 95.69 114 ASP A O 1
ATOM 896 N N . PRO A 1 115 ? -8.047 -8.467 -14.624 1.00 90.31 115 PRO A N 1
ATOM 897 C CA . PRO A 1 115 ? -6.656 -8.040 -14.691 1.00 90.31 115 PRO A CA 1
ATOM 898 C C . PRO A 1 115 ? -6.453 -6.808 -15.583 1.00 90.31 115 PRO A C 1
ATOM 900 O O . PRO A 1 115 ? -5.401 -6.179 -15.494 1.00 90.31 115 PRO A O 1
ATOM 903 N N . SER A 1 116 ? -7.410 -6.429 -16.434 1.00 92.94 116 SER A N 1
ATOM 904 C CA . SER A 1 116 ? -7.274 -5.255 -17.297 1.00 92.94 116 SER A CA 1
ATOM 905 C C . SER A 1 116 ? -7.294 -3.928 -16.522 1.00 92.94 116 SER A C 1
ATOM 907 O O . SER A 1 116 ? -6.631 -2.982 -16.954 1.00 92.94 116 SER A O 1
ATOM 909 N N . PHE A 1 117 ? -7.934 -3.868 -15.343 1.00 93.31 117 PHE A N 1
ATOM 910 C CA . PHE A 1 117 ? -8.101 -2.631 -14.561 1.00 93.31 117 PHE A CA 1
ATOM 911 C C . PHE A 1 117 ? -6.777 -1.969 -14.175 1.00 93.31 117 PHE A C 1
ATOM 913 O O . PHE A 1 117 ? -6.615 -0.757 -14.301 1.00 93.31 117 PHE A O 1
ATOM 920 N N . LEU A 1 118 ? -5.811 -2.773 -13.726 1.00 93.50 118 LEU A N 1
ATOM 921 C CA . LEU A 1 118 ? -4.457 -2.327 -13.389 1.00 93.50 118 LEU A CA 1
ATOM 922 C C . LEU A 1 118 ? -3.424 -2.840 -14.404 1.00 93.50 118 LEU A C 1
ATOM 924 O O . LEU A 1 118 ? -2.256 -3.035 -14.064 1.00 93.50 118 LEU A O 1
ATOM 928 N N . GLY A 1 119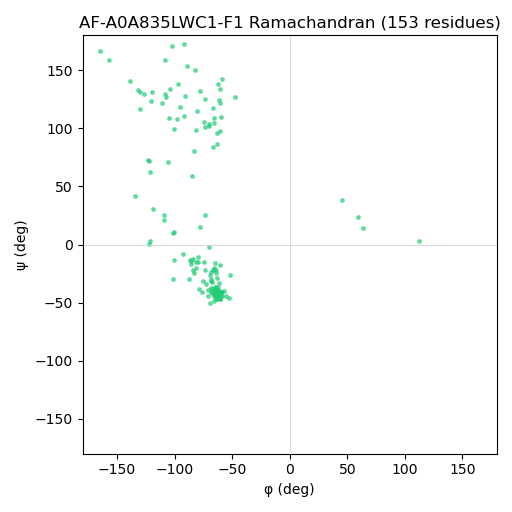 ? -3.853 -3.121 -15.641 1.00 90.44 119 GLY A N 1
ATOM 929 C CA . GLY A 1 119 ? -3.011 -3.580 -16.752 1.00 90.44 119 GLY A CA 1
ATOM 930 C C . GLY A 1 119 ? -2.339 -4.948 -16.556 1.00 90.44 119 GLY A C 1
ATOM 931 O O . GLY A 1 119 ? -1.374 -5.266 -17.255 1.00 90.44 119 GLY A O 1
ATOM 932 N N . GLY A 1 120 ? -2.764 -5.739 -15.573 1.00 90.12 120 GLY A N 1
ATOM 933 C CA . GLY A 1 120 ? -2.187 -7.024 -15.159 1.00 90.12 120 GLY A CA 1
ATOM 934 C C . GLY A 1 120 ? -1.533 -7.008 -13.771 1.00 90.12 120 GLY A C 1
ATOM 935 O O . GLY A 1 120 ? -0.930 -8.002 -13.379 1.00 90.12 120 GLY A O 1
ATOM 936 N N . SER A 1 121 ? -1.595 -5.885 -13.047 1.00 94.06 121 SER A N 1
ATOM 937 C CA . SER A 1 121 ? -1.115 -5.784 -11.665 1.00 94.06 121 SER A CA 1
ATOM 938 C C . SER A 1 121 ? -2.233 -6.150 -10.703 1.00 94.06 121 SER A C 1
ATOM 940 O O . SER A 1 121 ? -3.405 -5.967 -11.019 1.00 94.06 121 SER A O 1
ATOM 942 N N . LYS A 1 122 ? -1.879 -6.636 -9.515 1.00 95.88 122 LYS A N 1
ATOM 943 C CA . LYS A 1 122 ? -2.859 -6.908 -8.458 1.00 95.88 122 LYS A CA 1
ATOM 944 C C . LYS A 1 122 ? -2.928 -5.760 -7.465 1.00 95.88 122 LYS A C 1
ATOM 946 O O . LYS A 1 122 ? -1.894 -5.239 -7.062 1.00 95.88 122 LYS A O 1
ATOM 951 N N . LEU A 1 123 ? -4.128 -5.395 -7.048 1.00 97.00 123 LEU A N 1
ATOM 952 C CA . LEU A 1 123 ? -4.372 -4.488 -5.940 1.00 97.00 123 LEU A CA 1
ATOM 953 C C . LEU A 1 123 ? -4.186 -5.219 -4.607 1.00 97.00 123 LEU A C 1
ATOM 955 O O . LEU A 1 123 ? -4.757 -6.291 -4.396 1.00 97.00 123 LEU A O 1
ATOM 959 N N . ASN A 1 124 ? -3.437 -4.611 -3.696 1.00 97.19 124 ASN A N 1
ATOM 960 C CA . ASN A 1 124 ? -3.321 -5.039 -2.308 1.00 97.19 124 ASN A CA 1
ATOM 961 C C . ASN A 1 124 ? -3.553 -3.834 -1.388 1.00 97.19 124 ASN A C 1
ATOM 963 O O . ASN A 1 124 ? -2.950 -2.783 -1.602 1.00 97.19 124 ASN A O 1
ATOM 967 N N . ILE A 1 125 ? -4.408 -3.981 -0.373 1.00 96.81 125 ILE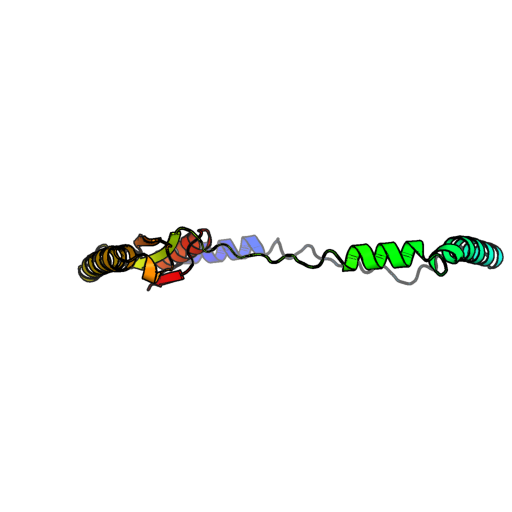 A N 1
ATOM 968 C CA . ILE A 1 125 ? -4.671 -2.928 0.617 1.00 96.81 125 ILE A CA 1
ATOM 969 C C . ILE A 1 125 ? -4.310 -3.451 2.006 1.00 96.81 125 ILE A C 1
ATOM 971 O O . ILE A 1 125 ? -4.861 -4.455 2.457 1.00 96.81 125 ILE A O 1
ATOM 975 N N . THR A 1 126 ? -3.424 -2.740 2.699 1.00 95.69 126 THR A N 1
ATOM 976 C CA . THR A 1 126 ? -3.019 -3.047 4.078 1.00 95.69 126 THR A CA 1
ATOM 977 C C . THR A 1 126 ? -3.608 -2.008 5.021 1.00 95.69 126 THR A C 1
ATOM 979 O O . THR A 1 126 ? -3.441 -0.812 4.801 1.00 95.69 126 THR A O 1
ATOM 982 N N . VAL A 1 127 ? -4.274 -2.447 6.090 1.00 93.75 127 VAL A N 1
ATOM 983 C CA . VAL A 1 127 ? -4.954 -1.557 7.043 1.00 93.75 127 VAL A CA 1
ATOM 984 C C . VAL A 1 127 ? -4.158 -1.416 8.344 1.00 93.75 127 VAL A C 1
ATOM 986 O O . VAL A 1 127 ? -3.756 -2.419 8.932 1.00 93.75 127 VAL A O 1
ATOM 989 N N . HIS A 1 128 ? -3.998 -0.182 8.824 1.00 94.31 128 HIS A N 1
ATOM 990 C CA . HIS A 1 128 ? -3.493 0.174 10.148 1.00 94.31 128 HIS A CA 1
ATOM 991 C C . HIS A 1 128 ? -4.638 0.694 11.030 1.00 94.31 128 HIS A C 1
ATOM 993 O O . HIS A 1 128 ? -5.358 1.618 10.645 1.00 94.31 128 HIS A O 1
ATOM 999 N N . ASP A 1 129 ? -4.806 0.115 12.221 1.00 94.38 129 ASP A N 1
ATOM 1000 C CA . ASP A 1 129 ? -5.832 0.560 13.168 1.00 94.38 129 ASP A CA 1
ATOM 1001 C C . ASP A 1 129 ? -5.362 1.795 13.936 1.00 94.38 129 ASP A C 1
ATOM 1003 O O . ASP A 1 129 ? -4.424 1.725 14.732 1.00 94.38 129 ASP A O 1
ATOM 1007 N N . SER A 1 130 ? -6.037 2.926 13.739 1.00 92.62 130 SER A N 1
ATOM 1008 C CA . SER A 1 130 ? -5.726 4.148 14.486 1.00 92.62 130 SER A CA 1
ATOM 1009 C C . SER A 1 130 ? -6.321 4.157 15.896 1.00 92.62 130 SER A C 1
ATOM 1011 O O . SER A 1 130 ? -5.981 5.040 16.683 1.00 92.62 130 SER A O 1
ATOM 1013 N N . ASN A 1 131 ? -7.213 3.216 16.242 1.00 92.19 131 ASN A N 1
ATOM 1014 C CA . ASN A 1 131 ? -7.901 3.149 17.537 1.00 92.19 131 ASN A CA 1
ATOM 1015 C C . ASN A 1 131 ? -8.460 4.518 18.002 1.00 92.19 131 ASN A C 1
ATOM 1017 O O . ASN A 1 131 ? -8.361 4.888 19.173 1.00 92.19 131 ASN A O 1
ATOM 1021 N N . PHE A 1 132 ? -8.989 5.312 17.060 1.00 89.50 132 PHE A N 1
ATOM 1022 C CA . PHE A 1 132 ? -9.512 6.667 17.292 1.00 89.50 132 PHE A CA 1
ATOM 1023 C C . PHE A 1 132 ? -8.484 7.667 17.868 1.00 89.50 132 PHE A C 1
ATOM 1025 O O . PHE A 1 132 ? -8.845 8.664 18.493 1.00 89.50 132 PHE A O 1
ATOM 1032 N N . SER A 1 133 ? -7.191 7.419 17.651 1.00 92.81 133 SER A N 1
ATOM 1033 C CA . SER A 1 133 ? -6.085 8.264 18.098 1.00 92.81 133 SER A CA 1
ATOM 1034 C C . SER A 1 133 ? -5.395 8.935 16.914 1.00 92.81 133 SER A C 1
ATOM 1036 O O . SER A 1 133 ? -4.828 8.270 16.049 1.00 92.81 133 SER A O 1
ATOM 1038 N N . GLY A 1 134 ? -5.356 10.271 16.918 1.00 91.56 134 GLY A N 1
ATOM 1039 C CA . GLY A 1 134 ? -4.627 11.038 15.902 1.00 91.56 134 GLY A CA 1
ATOM 1040 C C . GLY A 1 134 ? -3.123 10.744 15.901 1.00 91.56 134 GLY A C 1
ATOM 1041 O O . GLY A 1 134 ? -2.502 10.698 14.845 1.00 91.56 134 GLY A O 1
ATOM 1042 N N . PHE A 1 135 ? -2.541 10.463 17.073 1.00 94.12 135 PHE A N 1
ATOM 1043 C CA . PHE A 1 135 ? -1.136 10.065 17.168 1.00 94.12 135 PHE A CA 1
ATOM 1044 C C . PHE A 1 135 ? -0.877 8.727 16.465 1.00 94.12 135 PHE A C 1
ATOM 1046 O O . PHE A 1 135 ? 0.089 8.614 15.715 1.00 94.12 135 PHE A O 1
ATOM 1053 N N . LEU A 1 136 ? -1.756 7.736 16.653 1.00 94.12 136 LEU A N 1
ATOM 1054 C CA . LEU A 1 136 ? -1.634 6.451 15.960 1.00 94.12 136 LEU A CA 1
ATOM 1055 C C . LEU A 1 136 ? -1.873 6.594 14.451 1.00 94.12 136 LEU A C 1
ATOM 1057 O O . LEU A 1 136 ? -1.185 5.923 13.691 1.00 94.12 136 LEU A O 1
ATOM 1061 N N . SER A 1 137 ? -2.737 7.517 14.001 1.00 93.88 137 SER A N 1
ATOM 1062 C CA . SER A 1 137 ? -2.848 7.845 12.565 1.00 93.88 137 SER A CA 1
ATOM 1063 C C . SER A 1 137 ? -1.527 8.361 11.988 1.00 93.88 137 SER A C 1
ATOM 1065 O O . SER A 1 137 ? -1.109 7.912 10.924 1.00 93.88 137 SER A O 1
ATOM 1067 N N . ILE A 1 138 ? -0.825 9.258 12.693 1.00 94.50 138 ILE A N 1
ATOM 1068 C CA . ILE A 1 138 ? 0.472 9.783 12.229 1.00 94.50 138 ILE A CA 1
ATOM 1069 C C . ILE A 1 138 ? 1.517 8.665 12.167 1.00 94.50 138 ILE A C 1
ATOM 1071 O O . ILE A 1 138 ? 2.232 8.549 11.172 1.00 94.50 138 ILE A O 1
ATOM 1075 N N . ILE A 1 139 ? 1.598 7.827 13.205 1.00 95.06 139 ILE A N 1
ATOM 1076 C CA . ILE A 1 139 ? 2.521 6.685 13.219 1.00 95.06 139 ILE A CA 1
ATOM 1077 C C . ILE A 1 139 ? 2.194 5.705 12.086 1.00 95.06 139 ILE A C 1
ATOM 1079 O O . ILE A 1 139 ? 3.110 5.276 11.390 1.00 95.06 139 ILE A O 1
ATOM 1083 N N . GLY A 1 140 ? 0.916 5.402 11.848 1.00 94.31 140 GLY A N 1
ATOM 1084 C CA . GLY A 1 140 ? 0.484 4.559 10.732 1.00 94.31 140 GLY A CA 1
ATOM 1085 C C . GLY A 1 140 ? 0.871 5.142 9.370 1.00 94.31 140 GLY A C 1
ATOM 1086 O O . GLY A 1 140 ? 1.355 4.418 8.504 1.00 94.31 140 GLY A O 1
ATOM 1087 N N . GLY A 1 141 ? 0.740 6.460 9.194 1.00 95.00 141 GLY A N 1
ATOM 1088 C CA . GLY A 1 141 ? 1.168 7.152 7.977 1.00 95.00 141 GLY A CA 1
ATOM 1089 C C . GLY A 1 141 ? 2.673 7.045 7.750 1.00 95.00 141 GLY A C 1
ATOM 1090 O O . GLY A 1 141 ? 3.104 6.672 6.661 1.00 95.00 141 GLY A O 1
ATOM 1091 N N . LEU A 1 142 ? 3.469 7.292 8.793 1.00 95.75 142 LEU A N 1
ATOM 1092 C CA . LEU A 1 142 ? 4.927 7.151 8.737 1.00 95.75 142 LEU A CA 1
ATOM 1093 C C . LEU A 1 142 ? 5.359 5.710 8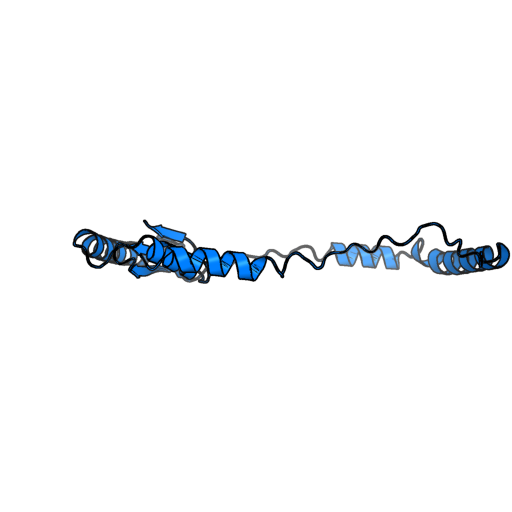.441 1.00 95.75 142 LEU A C 1
ATOM 1095 O O . LEU A 1 142 ? 6.284 5.506 7.662 1.00 95.75 142 LEU A O 1
ATOM 1099 N N . GLN A 1 143 ? 4.673 4.716 9.009 1.00 95.38 143 GLN A N 1
ATOM 1100 C CA . GLN A 1 143 ? 4.930 3.308 8.702 1.00 95.38 143 GLN A CA 1
ATOM 1101 C C . GLN A 1 143 ? 4.680 3.006 7.224 1.00 95.38 143 GLN A C 1
ATOM 1103 O O . GLN A 1 143 ? 5.501 2.350 6.594 1.00 95.38 143 GLN A O 1
ATOM 1108 N N . PHE A 1 144 ? 3.598 3.522 6.634 1.00 96.00 144 PHE A N 1
ATOM 1109 C CA . PHE A 1 144 ? 3.353 3.329 5.205 1.00 96.00 144 PHE A CA 1
ATOM 1110 C C . PHE A 1 144 ? 4.360 4.066 4.314 1.00 96.00 144 PHE A C 1
ATOM 1112 O O . PHE A 1 144 ? 4.675 3.554 3.243 1.00 96.00 144 PHE A O 1
ATOM 1119 N N . MET A 1 145 ? 4.918 5.197 4.761 1.00 95.00 145 MET A N 1
ATOM 1120 C CA . MET A 1 145 ? 6.002 5.895 4.050 1.00 95.00 145 MET A CA 1
ATOM 1121 C C . MET A 1 145 ? 7.314 5.099 4.001 1.00 95.00 145 MET A C 1
ATOM 1123 O O . MET A 1 145 ? 8.142 5.359 3.133 1.00 95.00 145 MET A O 1
ATOM 1127 N N . GLU A 1 146 ? 7.518 4.151 4.919 1.00 95.69 146 GLU A N 1
ATOM 1128 C CA . GLU A 1 146 ? 8.667 3.234 4.908 1.00 95.69 146 GLU A CA 1
ATOM 1129 C C . GLU A 1 146 ? 8.438 2.015 3.991 1.00 95.69 146 GLU A C 1
ATOM 1131 O O . GLU A 1 146 ? 9.372 1.280 3.678 1.00 95.69 146 GLU A O 1
ATOM 1136 N N . THR A 1 147 ? 7.203 1.789 3.537 1.00 94.00 147 THR A N 1
ATOM 1137 C CA . THR A 1 147 ? 6.832 0.636 2.701 1.00 94.00 147 THR A CA 1
ATOM 1138 C C . THR A 1 147 ? 6.689 1.004 1.224 1.00 94.00 147 THR A C 1
ATOM 1140 O O . THR A 1 147 ? 6.596 2.173 0.867 1.00 94.00 147 THR A O 1
ATOM 1143 N N . ASP A 1 148 ? 6.544 -0.003 0.359 1.00 93.81 148 ASP A N 1
ATOM 1144 C CA . ASP A 1 148 ? 6.254 0.166 -1.076 1.00 93.81 148 ASP A CA 1
ATOM 1145 C C . ASP A 1 148 ? 4.795 0.595 -1.369 1.00 93.81 148 ASP A C 1
ATOM 1147 O O . ASP A 1 148 ? 4.237 0.275 -2.425 1.00 93.81 148 ASP A O 1
ATOM 1151 N N . ALA A 1 149 ? 4.127 1.259 -0.421 1.00 95.44 149 ALA A N 1
ATOM 1152 C CA . ALA A 1 149 ? 2.769 1.751 -0.599 1.00 95.44 149 ALA A CA 1
ATOM 1153 C C . ALA A 1 149 ? 2.765 2.968 -1.536 1.00 95.44 149 ALA A C 1
ATOM 1155 O O . ALA A 1 149 ? 3.433 3.969 -1.286 1.00 95.44 149 ALA A O 1
ATOM 1156 N N . VAL A 1 150 ? 1.974 2.910 -2.608 1.00 95.31 150 VAL A N 1
ATOM 1157 C CA . VAL A 1 150 ? 1.897 3.994 -3.604 1.00 95.31 150 VAL A CA 1
ATOM 1158 C C . VAL A 1 150 ? 0.905 5.092 -3.217 1.00 95.31 150 VAL A C 1
ATOM 1160 O O . VAL A 1 150 ? 0.921 6.178 -3.792 1.00 95.31 150 VAL A O 1
ATOM 1163 N N . ALA A 1 151 ? 0.014 4.798 -2.270 1.00 96.12 151 ALA A N 1
ATOM 1164 C CA . ALA A 1 151 ? -1.003 5.708 -1.761 1.00 96.12 151 ALA A CA 1
ATOM 1165 C C . ALA A 1 151 ? -1.445 5.284 -0.355 1.00 96.12 151 ALA A C 1
ATOM 1167 O O . ALA A 1 151 ? -1.297 4.119 0.022 1.00 96.12 151 ALA A O 1
ATOM 1168 N N . ILE A 1 152 ? -2.020 6.225 0.398 1.00 95.88 152 ILE A N 1
ATOM 1169 C CA . ILE A 1 152 ? -2.587 5.990 1.731 1.00 95.88 152 ILE A CA 1
ATOM 1170 C C . ILE A 1 152 ? -4.034 6.503 1.763 1.00 95.88 152 ILE A C 1
ATOM 1172 O O . ILE A 1 152 ? -4.297 7.645 1.389 1.00 95.88 152 ILE A O 1
ATOM 1176 N N . ILE A 1 153 ? -4.964 5.667 2.226 1.00 93.75 153 ILE A N 1
ATOM 1177 C CA . ILE A 1 153 ? -6.382 5.984 2.443 1.00 93.75 153 ILE A CA 1
ATOM 1178 C C . ILE A 1 15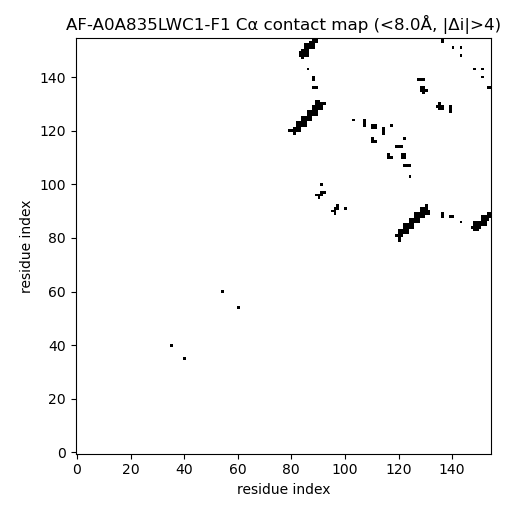3 ? -6.590 6.253 3.941 1.00 93.75 153 ILE A C 1
ATOM 1180 O O . ILE A 1 153 ? -6.660 5.319 4.734 1.00 93.75 153 ILE A O 1
ATOM 1184 N N . GLY A 1 154 ? -6.634 7.524 4.337 1.00 85.75 154 GLY A N 1
ATOM 1185 C CA . GLY A 1 154 ? -6.789 7.962 5.736 1.00 85.75 154 GLY A CA 1
ATOM 1186 C C . GLY A 1 154 ? -8.239 8.196 6.174 1.00 85.75 154 GLY A C 1
ATOM 1187 O O . GLY A 1 154 ? -9.159 8.125 5.349 1.00 85.75 154 GLY A O 1
ATOM 1188 N N . PRO A 1 155 ? -8.454 8.454 7.478 1.00 65.19 155 PRO A N 1
ATOM 1189 C CA . PRO A 1 155 ? -8.213 9.771 8.097 1.00 65.19 155 PRO A CA 1
ATOM 1190 C C . PRO A 1 155 ? -6.789 10.083 8.573 1.00 65.19 155 PRO A C 1
ATOM 1192 O O . PRO A 1 155 ? -6.147 9.234 9.238 1.00 65.19 155 PRO A O 1
#

InterPro domains:
  IPR001828 Receptor, ligand binding region [PF01094] (101-155)
  IPR028082 Periplasmic binding protein-like I [SSF53822] (79-155)

pLDDT: mean 77.77, std 17.85, range [41.66, 97.44]

Sequence (155 aa):
MAEENKNKKFDRKFSHLLGAASVEFIDPREPVTDGFSNNELKQILYEAAYIALPFAMNPFWWLLALSILSFGEFSNVVSRPAVVNIGAIFTLGTINGQVSKIAMEAAINDVNYDPSFLGGSKLNITVHDSNFSGFLSIIGGLQFMETDAVAIIGP

Secondary structure (DSSP, 8-state):
--SHHHHHHHHHHHTTTTS--------TT--------HHHHHHHHHHHHHHHHHHHH-HHHHHHHHHHHH--------PPPSEEEEEEEE-TTSHHHHHHHHHHHHHHHHHHHSTTTTTTPEEEEEEEE-TT-HHHHHHHHHHHHTTTEEEEE--

Mean predicted aligned error: 18.49 Å

Organism: NCBI:txid261450

Foldseek 3Di:
DPPVVVVVVVVVVCVVVPPPPPPPDDDPPDDPPPPDDPVVVVVVVVVVVVVCVCVVPDCVNVVVVVVVVVPPDPPVPVPQDQEAEAEEEEACPDPVNVVVVVVVVVVQCVCQVDCVNSPNHHYDYHYQHLNPPPVSQVVSVVVVVVDSHPYYHYD

Radius of gyration: 32.68 Å; Cα contacts (8 Å, |Δi|>4): 115; chains: 1; bounding box: 81×50×70 Å

Nearest PDB structures (foldseek):
  7lzh-assembly1_D  TM=9.289E-01  e=5.802E-06  Arabidopsis thaliana
  7lzh-assembly1_A  TM=9.324E-01  e=2.651E-05  Arabidopsis thaliana
  4zpj-assembly1_A  TM=6.920E-01  e=2.727E-02  Sphaerobacter thermophilus DSM 20745
  4eyk-assembly1_A  TM=7.314E-01  e=3.142E-01  Rhodopseudomonas palustris BisB5
  1z26-assembly1_A  TM=4.190E-01  e=3.388E+00  Pyrococcus furiosus